Protein AF-A0A920MBM1-F1 (afdb_monomer)

Sequence (87 aa):
MDNDEKLIRKAKARIGFRIHSVIYFIVCLALTLFDIFIDSTGANWWYFVVGGWGIGLLSHFVGITSNSLFSVEKEVERLKNDSKDRY

Solvent-accessible surface area (backbone atoms only — not comparable to full-atom values): 5011 Å² total; per-residue (Å²): 122,72,66,64,55,54,50,51,53,54,48,51,53,55,50,53,48,52,52,49,53,51,50,50,51,53,51,45,52,52,44,44,50,40,49,72,75,68,48,82,82,82,67,78,59,49,58,57,55,46,52,58,53,45,52,56,54,51,52,54,51,45,54,66,59,37,56,76,75,69,31,64,66,60,54,52,50,51,55,53,51,59,61,58,78,72,113

Structure (mmCIF, N/CA/C/O backbone):
data_AF-A0A920MBM1-F1
#
_entry.id   AF-A0A920MBM1-F1
#
loop_
_atom_site.group_PDB
_atom_site.id
_atom_site.type_symbol
_atom_site.label_atom_id
_atom_site.label_alt_id
_atom_site.label_comp_id
_atom_site.label_asym_id
_atom_site.label_entity_id
_atom_site.label_seq_id
_atom_site.pdbx_PDB_ins_code
_atom_site.Cartn_x
_atom_site.Cartn_y
_atom_site.Cartn_z
_atom_site.occupancy
_atom_site.B_iso_or_equiv
_atom_site.auth_seq_id
_atom_site.auth_comp_id
_atom_site.auth_asym_id
_atom_site.auth_atom_id
_atom_site.pdbx_PDB_model_num
ATOM 1 N N . MET A 1 1 ? -13.708 8.753 30.313 1.00 52.06 1 MET A N 1
ATOM 2 C CA . MET A 1 1 ? -12.329 8.406 29.903 1.00 52.06 1 MET A CA 1
ATOM 3 C C . MET A 1 1 ? -12.285 7.373 28.772 1.00 52.06 1 MET A C 1
ATOM 5 O O . MET A 1 1 ? -11.431 7.510 27.915 1.00 52.06 1 MET A O 1
ATOM 9 N N . ASP A 1 2 ? -13.215 6.412 28.692 1.00 62.97 2 ASP A N 1
ATOM 10 C CA . ASP A 1 2 ? -13.181 5.304 27.708 1.00 62.97 2 ASP A CA 1
ATOM 11 C C . ASP A 1 2 ? -13.416 5.697 26.223 1.00 62.97 2 ASP A C 1
ATOM 13 O O . ASP A 1 2 ? -12.851 5.097 25.306 1.00 62.97 2 ASP A O 1
ATOM 17 N N . ASN A 1 3 ? -14.224 6.730 25.953 1.00 72.62 3 ASN A N 1
ATOM 18 C CA . ASN A 1 3 ? -14.607 7.087 24.580 1.00 72.62 3 ASN A CA 1
ATOM 19 C C . ASN A 1 3 ? -13.472 7.759 23.785 1.00 72.62 3 ASN A C 1
ATOM 21 O O . ASN A 1 3 ? -13.258 7.442 22.613 1.00 72.62 3 ASN A O 1
ATOM 25 N N . ASP A 1 4 ? -12.712 8.649 24.423 1.00 80.69 4 ASP A N 1
ATOM 26 C CA . ASP A 1 4 ? -11.644 9.405 23.757 1.00 80.69 4 ASP A CA 1
ATOM 27 C C . ASP A 1 4 ? -10.479 8.489 23.366 1.00 80.69 4 ASP A C 1
ATOM 29 O O . ASP A 1 4 ? -9.918 8.604 22.277 1.00 80.69 4 ASP A O 1
ATOM 33 N N . GLU A 1 5 ? -10.176 7.494 24.198 1.00 82.69 5 GLU A N 1
ATOM 34 C CA . GLU A 1 5 ? -9.130 6.508 23.936 1.00 82.69 5 GLU A CA 1
ATOM 35 C C . GLU A 1 5 ? -9.490 5.593 22.749 1.00 82.69 5 GLU A C 1
ATOM 37 O O . GLU A 1 5 ? -8.663 5.337 21.864 1.00 82.69 5 GLU A O 1
ATOM 42 N N . LYS A 1 6 ? -10.764 5.184 22.647 1.00 79.81 6 LYS A N 1
ATOM 43 C CA . LYS A 1 6 ? -11.299 4.450 21.486 1.00 79.81 6 LYS A CA 1
ATOM 44 C C . LYS A 1 6 ? -11.238 5.282 20.201 1.00 79.81 6 LYS A C 1
ATOM 46 O O . LYS A 1 6 ? -10.897 4.742 19.141 1.00 79.81 6 LYS A O 1
ATOM 51 N N . LEU A 1 7 ? -11.538 6.581 20.274 1.00 83.38 7 LEU A N 1
ATOM 52 C CA . LEU A 1 7 ? -11.437 7.498 19.134 1.00 83.38 7 LEU A CA 1
ATOM 53 C C . LEU A 1 7 ? -9.982 7.685 18.684 1.00 83.38 7 LEU A C 1
ATOM 55 O O . LEU A 1 7 ? -9.697 7.567 17.489 1.00 83.38 7 LEU A O 1
ATOM 59 N N . ILE A 1 8 ? -9.052 7.873 19.623 1.00 85.69 8 ILE A N 1
ATOM 60 C CA . ILE A 1 8 ? -7.614 8.001 19.341 1.00 85.69 8 ILE A CA 1
ATOM 61 C C . ILE A 1 8 ? -7.065 6.718 18.706 1.00 85.69 8 ILE A C 1
ATOM 63 O O . ILE A 1 8 ? -6.324 6.786 17.722 1.00 85.69 8 ILE A O 1
ATOM 67 N N . ARG A 1 9 ? -7.462 5.538 19.201 1.00 82.81 9 ARG A N 1
ATOM 68 C CA . ARG A 1 9 ? -7.055 4.246 18.626 1.00 82.81 9 ARG A CA 1
ATOM 69 C C . ARG A 1 9 ? -7.519 4.094 17.176 1.00 82.81 9 ARG A C 1
ATOM 71 O O . ARG A 1 9 ? -6.725 3.719 16.312 1.00 82.81 9 ARG A O 1
ATOM 78 N N . LYS A 1 10 ? -8.778 4.443 16.884 1.00 81.12 10 LYS A N 1
ATOM 79 C CA . LYS A 1 10 ? -9.321 4.437 15.512 1.00 81.12 10 LYS A CA 1
ATOM 80 C C . LYS A 1 10 ? -8.603 5.443 14.608 1.00 81.12 10 LYS A C 1
ATOM 82 O O . LYS A 1 10 ? -8.309 5.121 13.457 1.00 81.12 10 LYS A O 1
ATOM 87 N N . ALA A 1 11 ? -8.301 6.637 15.117 1.00 84.31 11 ALA A N 1
ATOM 88 C CA . ALA A 1 11 ? -7.576 7.660 14.370 1.00 84.31 11 ALA A CA 1
ATOM 89 C C . ALA A 1 11 ? -6.153 7.200 14.013 1.00 84.31 11 ALA A C 1
ATOM 91 O O . ALA A 1 11 ? -5.777 7.256 12.842 1.00 84.31 11 ALA A O 1
ATOM 92 N N . LYS A 1 12 ? -5.400 6.655 14.980 1.00 84.50 12 LYS A N 1
ATOM 93 C CA . LYS A 1 12 ? -4.057 6.097 14.744 1.00 84.50 12 LYS A CA 1
ATOM 94 C C . LYS A 1 12 ? -4.072 4.983 13.700 1.00 84.50 12 LYS A C 1
ATOM 96 O O . LYS A 1 12 ? -3.249 5.009 12.791 1.00 84.50 12 LYS A O 1
ATOM 101 N N . ALA A 1 13 ? -5.029 4.056 13.776 1.00 83.81 13 ALA A N 1
ATOM 102 C CA . ALA A 1 13 ? -5.152 2.974 12.799 1.00 83.81 13 ALA A CA 1
ATOM 103 C C . ALA A 1 13 ? -5.399 3.500 11.372 1.00 83.81 13 ALA A C 1
ATOM 105 O O . ALA A 1 13 ? -4.733 3.078 10.428 1.00 83.81 13 ALA A O 1
ATOM 106 N N . ARG A 1 14 ? -6.305 4.477 11.208 1.00 83.00 14 ARG A N 1
ATOM 107 C CA . ARG A 1 14 ? -6.575 5.102 9.900 1.00 83.00 14 ARG A CA 1
ATOM 108 C C . ARG A 1 14 ? -5.371 5.866 9.351 1.00 83.00 14 ARG A C 1
ATOM 110 O O . ARG A 1 14 ? -5.117 5.806 8.151 1.00 83.00 14 ARG A O 1
ATOM 117 N N . ILE A 1 15 ? -4.648 6.591 10.205 1.00 86.25 15 ILE A N 1
ATOM 118 C CA . ILE A 1 15 ? -3.445 7.334 9.805 1.00 86.25 15 ILE A CA 1
ATOM 119 C C . ILE A 1 15 ? -2.337 6.362 9.393 1.00 86.25 15 ILE A C 1
ATOM 121 O O . ILE A 1 15 ? -1.757 6.536 8.324 1.00 86.25 15 ILE A O 1
ATOM 125 N N . GLY A 1 16 ? -2.095 5.312 10.184 1.00 84.88 16 GLY A N 1
ATOM 126 C CA . GLY A 1 16 ? -1.111 4.277 9.862 1.00 84.88 16 GLY A CA 1
ATOM 127 C C . GLY A 1 16 ? -1.393 3.616 8.513 1.00 84.88 16 GLY A C 1
ATOM 128 O O . GLY A 1 16 ? -0.490 3.493 7.691 1.00 84.88 16 GLY A O 1
ATOM 129 N N . PHE A 1 17 ? -2.659 3.299 8.233 1.00 84.69 17 PHE A N 1
ATOM 130 C CA . PHE A 1 17 ? -3.058 2.779 6.927 1.00 84.69 17 PHE A CA 1
ATOM 131 C C . PHE A 1 17 ? -2.818 3.766 5.790 1.00 84.69 17 PHE A C 1
ATOM 133 O O . PHE A 1 17 ? -2.250 3.380 4.779 1.00 84.69 17 PHE A O 1
ATOM 140 N N . ARG A 1 18 ? -3.184 5.045 5.949 1.00 84.25 18 ARG A N 1
ATOM 141 C CA . ARG A 1 18 ? -2.923 6.065 4.920 1.00 84.25 18 ARG A CA 1
ATOM 142 C C . ARG A 1 18 ? -1.439 6.172 4.583 1.00 84.25 18 ARG A C 1
ATOM 144 O O . ARG A 1 18 ? -1.098 6.203 3.407 1.00 84.25 18 ARG A O 1
ATOM 151 N N . ILE A 1 19 ? -0.574 6.201 5.597 1.00 87.81 19 ILE A N 1
ATOM 152 C CA . ILE A 1 19 ? 0.880 6.234 5.399 1.00 87.81 19 ILE A CA 1
ATOM 153 C C . ILE A 1 19 ? 1.334 4.980 4.649 1.00 87.81 19 ILE A C 1
ATOM 155 O O . ILE A 1 19 ? 2.055 5.090 3.661 1.00 87.81 19 ILE A O 1
ATOM 159 N N . HIS A 1 20 ? 0.874 3.801 5.071 1.00 86.38 20 HIS A N 1
ATOM 160 C CA . HIS A 1 20 ? 1.239 2.542 4.429 1.00 86.38 20 HIS A CA 1
ATOM 161 C C . HIS A 1 20 ? 0.779 2.481 2.962 1.00 86.38 20 HIS A C 1
ATOM 163 O O . HIS A 1 20 ? 1.564 2.104 2.098 1.00 86.38 20 HIS A O 1
ATOM 169 N N . SER A 1 21 ? -0.438 2.944 2.655 1.00 87.25 21 SER A N 1
ATOM 170 C CA . SER A 1 21 ? -0.947 3.053 1.281 1.00 87.25 21 SER A CA 1
ATOM 171 C C . SER A 1 21 ? -0.115 4.005 0.424 1.00 87.25 21 SER A C 1
ATOM 173 O O . SER A 1 21 ? 0.166 3.698 -0.730 1.00 87.25 21 SER A O 1
ATOM 175 N N . VAL A 1 22 ? 0.294 5.153 0.974 1.00 88.75 22 VAL A N 1
ATOM 176 C CA . VAL A 1 22 ? 1.137 6.122 0.256 1.00 88.75 22 VAL A CA 1
ATOM 177 C C . VAL A 1 22 ? 2.510 5.522 -0.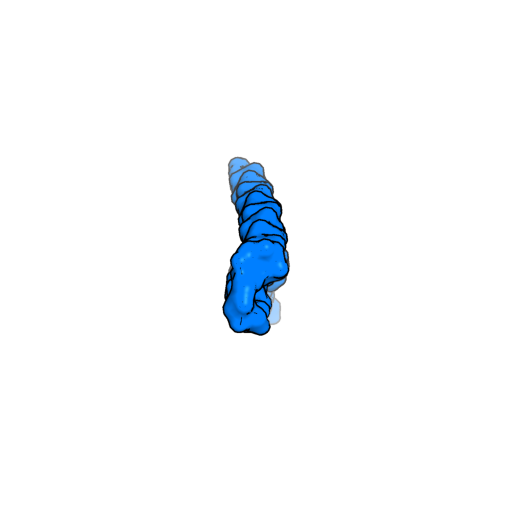046 1.00 88.75 22 VAL A C 1
ATOM 179 O O . VAL A 1 22 ? 2.960 5.589 -1.187 1.00 88.75 22 VAL A O 1
ATOM 182 N N . ILE A 1 23 ? 3.150 4.887 0.940 1.00 89.62 23 ILE A N 1
ATOM 183 C CA . ILE A 1 23 ? 4.444 4.217 0.750 1.00 89.62 23 ILE A CA 1
ATOM 184 C C . ILE A 1 23 ? 4.318 3.103 -0.292 1.00 89.62 23 ILE A C 1
ATOM 186 O O . ILE A 1 23 ? 5.150 3.025 -1.191 1.00 89.62 23 ILE A O 1
ATOM 190 N N . TYR A 1 24 ? 3.265 2.286 -0.215 1.00 89.75 24 TYR A N 1
ATOM 191 C CA . TYR A 1 24 ? 2.992 1.240 -1.197 1.00 89.75 24 TYR A CA 1
ATOM 192 C C . TYR A 1 24 ? 2.913 1.810 -2.618 1.00 89.75 24 TYR A C 1
ATOM 194 O O . TYR A 1 24 ? 3.596 1.308 -3.507 1.00 89.75 24 TYR A O 1
ATOM 202 N N . PHE A 1 25 ? 2.157 2.893 -2.828 1.00 89.88 25 PHE A N 1
ATOM 203 C CA . PHE A 1 25 ? 2.062 3.543 -4.137 1.00 89.88 25 PHE A CA 1
ATOM 204 C C . PHE A 1 25 ? 3.410 4.070 -4.635 1.00 89.88 25 PHE A C 1
ATOM 206 O O . PHE A 1 25 ? 3.758 3.838 -5.789 1.00 89.88 25 PHE A O 1
ATOM 213 N N . ILE A 1 26 ? 4.175 4.749 -3.775 1.00 92.88 26 ILE A N 1
ATOM 214 C CA . ILE A 1 26 ? 5.483 5.310 -4.141 1.00 92.88 26 ILE A CA 1
ATOM 215 C C . ILE A 1 26 ? 6.456 4.194 -4.533 1.00 92.88 26 ILE A C 1
ATOM 217 O O . ILE A 1 26 ? 7.101 4.285 -5.575 1.00 92.88 26 ILE A O 1
ATOM 221 N N . VAL A 1 27 ? 6.543 3.132 -3.729 1.00 90.19 27 VAL A N 1
ATOM 222 C CA . VAL A 1 27 ? 7.447 2.003 -3.984 1.00 90.19 27 VAL A CA 1
ATOM 223 C C . VAL A 1 27 ? 7.034 1.252 -5.246 1.00 90.19 27 VAL A C 1
ATOM 225 O O . VAL A 1 27 ? 7.877 0.998 -6.099 1.00 90.19 27 VAL A O 1
ATOM 228 N N . CYS A 1 28 ? 5.746 0.942 -5.415 1.00 89.44 28 CYS A N 1
ATOM 229 C CA . CYS A 1 28 ? 5.254 0.247 -6.606 1.00 89.44 28 CYS A CA 1
ATOM 230 C C . CYS A 1 28 ? 5.490 1.063 -7.878 1.00 89.44 28 CYS A C 1
ATOM 232 O O . CYS A 1 28 ? 5.923 0.509 -8.886 1.00 89.44 28 CYS A O 1
ATOM 234 N N . LEU A 1 29 ? 5.257 2.378 -7.830 1.00 89.94 29 LEU A N 1
ATOM 235 C CA . LEU A 1 29 ? 5.537 3.268 -8.952 1.00 89.94 29 LEU A CA 1
ATOM 236 C C . LEU A 1 29 ? 7.035 3.291 -9.273 1.00 89.94 29 LEU A C 1
ATOM 238 O O . LEU A 1 29 ? 7.405 3.133 -10.431 1.00 89.94 29 LEU A O 1
ATOM 242 N N . ALA A 1 30 ? 7.896 3.425 -8.262 1.00 88.75 30 ALA A N 1
ATOM 243 C CA . ALA A 1 30 ? 9.344 3.415 -8.452 1.00 88.75 30 ALA A CA 1
ATOM 244 C C . ALA A 1 30 ? 9.841 2.094 -9.061 1.00 88.75 30 ALA A C 1
ATOM 246 O O . ALA A 1 30 ? 10.640 2.121 -9.990 1.00 88.75 30 ALA A O 1
ATOM 247 N N . LEU A 1 31 ? 9.337 0.950 -8.586 1.00 88.44 31 LEU A N 1
ATOM 248 C CA . LEU A 1 31 ? 9.682 -0.371 -9.119 1.00 88.44 31 LEU A CA 1
ATOM 249 C C . LEU A 1 31 ? 9.178 -0.572 -10.549 1.00 88.44 31 LEU A C 1
ATOM 251 O O . LEU A 1 31 ? 9.904 -1.106 -11.374 1.00 88.44 31 LEU A O 1
ATOM 255 N N . THR A 1 32 ? 7.971 -0.096 -10.857 1.00 86.88 32 THR A N 1
ATOM 256 C CA . THR A 1 32 ? 7.420 -0.147 -12.221 1.00 86.88 32 THR A CA 1
ATOM 257 C C . THR A 1 32 ? 8.266 0.691 -13.178 1.00 86.88 32 THR A C 1
ATOM 259 O O . THR A 1 32 ? 8.592 0.251 -14.274 1.00 86.88 32 THR A O 1
ATOM 262 N N . LEU A 1 33 ? 8.668 1.897 -12.762 1.00 88.31 33 LEU A N 1
ATOM 263 C CA . LEU A 1 33 ? 9.557 2.745 -13.558 1.00 88.31 33 LEU A CA 1
ATOM 264 C C . LEU A 1 33 ? 10.950 2.118 -13.7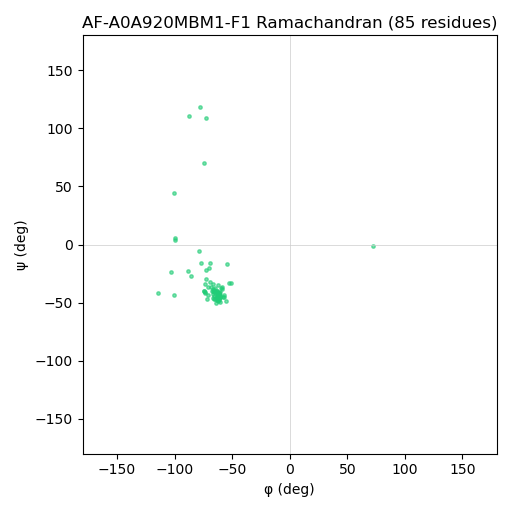05 1.00 88.31 33 LEU A C 1
ATOM 266 O O . LEU A 1 33 ? 11.534 2.189 -14.779 1.00 88.31 33 LEU A O 1
ATOM 270 N N . PHE A 1 34 ? 11.477 1.490 -12.655 1.00 87.44 34 PHE A N 1
ATOM 271 C CA . PHE A 1 34 ? 12.755 0.784 -12.717 1.00 87.44 34 PHE A CA 1
ATOM 272 C C . PHE A 1 34 ? 12.707 -0.373 -13.724 1.00 87.44 34 PHE A C 1
ATOM 274 O O . PHE A 1 34 ? 13.582 -0.472 -14.577 1.00 87.44 34 PHE A O 1
ATOM 281 N N . ASP A 1 35 ? 11.664 -1.199 -13.670 1.00 86.62 35 ASP A N 1
ATOM 282 C CA . ASP A 1 35 ? 11.465 -2.327 -14.584 1.00 86.62 35 ASP A CA 1
ATOM 283 C C . ASP A 1 35 ? 11.331 -1.864 -16.048 1.00 86.62 35 ASP A C 1
ATOM 285 O O . ASP A 1 35 ? 11.978 -2.413 -16.929 1.00 86.62 35 ASP A O 1
ATOM 289 N N . ILE A 1 36 ? 10.583 -0.784 -16.309 1.00 84.56 36 ILE A N 1
ATOM 290 C CA . ILE A 1 36 ? 10.368 -0.273 -17.675 1.00 84.56 36 ILE A C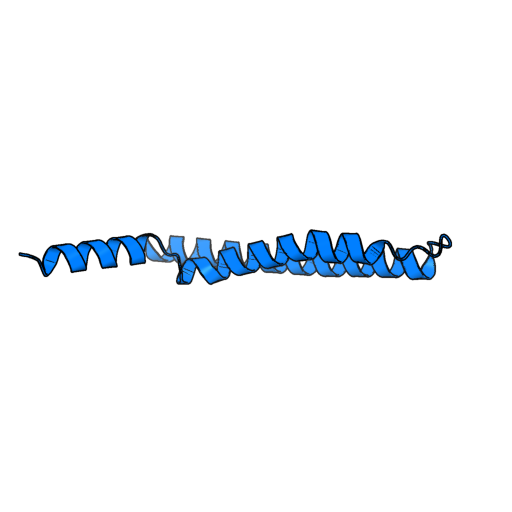A 1
ATOM 291 C C . ILE A 1 36 ? 11.604 0.438 -18.248 1.00 84.56 36 ILE A C 1
ATOM 293 O O . ILE A 1 36 ? 11.885 0.314 -19.440 1.00 84.56 36 ILE A O 1
ATOM 297 N N . PHE A 1 37 ? 12.295 1.253 -17.444 1.00 86.38 37 PHE A N 1
ATOM 298 C CA . PHE A 1 37 ? 13.324 2.172 -17.950 1.00 86.38 37 PHE A CA 1
ATOM 299 C C . PHE A 1 37 ? 14.761 1.711 -17.703 1.00 86.38 37 PHE A C 1
ATOM 301 O O . PHE A 1 37 ? 15.664 2.179 -18.395 1.00 86.38 37 PHE A O 1
ATOM 308 N N . ILE A 1 38 ? 14.995 0.857 -16.705 1.00 84.06 38 ILE A N 1
ATOM 309 C CA . ILE A 1 38 ? 16.343 0.451 -16.281 1.00 84.06 38 ILE A CA 1
ATOM 310 C C . ILE A 1 38 ? 16.563 -1.037 -16.543 1.00 84.06 38 ILE A C 1
ATOM 312 O O . ILE A 1 38 ? 17.636 -1.424 -17.009 1.00 84.06 38 ILE A O 1
ATOM 316 N N . ASP A 1 39 ? 15.566 -1.876 -16.273 1.00 79.75 39 ASP A N 1
ATOM 317 C CA . ASP A 1 39 ? 15.685 -3.312 -16.483 1.00 79.75 39 ASP A CA 1
ATOM 318 C C . ASP A 1 39 ? 15.525 -3.675 -17.970 1.00 79.75 39 ASP A C 1
ATOM 320 O O . ASP A 1 39 ? 14.500 -3.441 -18.601 1.00 79.75 39 ASP A O 1
ATOM 324 N N . SER A 1 40 ? 16.574 -4.252 -18.560 1.00 71.00 40 SER A N 1
ATOM 325 C CA . SER A 1 40 ? 16.577 -4.710 -19.960 1.00 71.00 40 SER A CA 1
ATOM 326 C C . SER A 1 40 ? 16.355 -6.219 -20.088 1.00 71.00 40 SER A C 1
ATOM 328 O O . SER A 1 40 ? 16.453 -6.764 -21.187 1.00 71.00 40 SER A O 1
ATOM 330 N N . THR A 1 41 ? 16.075 -6.921 -18.983 1.00 76.25 41 THR A N 1
ATOM 331 C CA . THR A 1 41 ? 15.846 -8.375 -18.995 1.00 76.25 41 THR A CA 1
ATOM 332 C C . THR A 1 41 ? 14.542 -8.775 -19.695 1.00 76.25 41 THR A C 1
ATOM 334 O O . THR A 1 41 ? 14.380 -9.942 -20.051 1.00 76.25 41 THR A O 1
ATOM 337 N N . GLY A 1 42 ? 13.615 -7.832 -19.918 1.00 70.81 42 GLY A N 1
ATOM 338 C CA . GLY A 1 42 ? 12.321 -8.059 -20.579 1.00 70.81 42 GLY A CA 1
ATOM 339 C C . GLY A 1 42 ? 11.307 -8.838 -19.731 1.00 70.81 42 GLY A C 1
ATOM 340 O O . GLY A 1 42 ? 10.175 -9.071 -20.163 1.00 70.81 42 GLY A O 1
ATOM 341 N N . ALA A 1 43 ? 11.693 -9.239 -18.520 1.00 71.19 43 ALA A N 1
ATOM 342 C CA . ALA A 1 43 ? 10.823 -9.893 -17.564 1.00 71.19 43 ALA A CA 1
ATOM 343 C C . ALA A 1 43 ? 10.110 -8.821 -16.736 1.00 71.19 43 ALA A C 1
ATOM 345 O O . ALA A 1 43 ? 10.738 -8.168 -15.920 1.00 71.19 43 ALA A O 1
ATOM 346 N N . ASN A 1 44 ? 8.798 -8.667 -16.921 1.00 80.50 44 ASN A N 1
ATOM 347 C CA . ASN A 1 44 ? 7.992 -7.715 -16.152 1.00 80.50 44 ASN A CA 1
ATOM 348 C C . ASN A 1 44 ? 7.751 -8.233 -14.719 1.00 80.50 44 ASN A C 1
ATOM 350 O O . ASN A 1 44 ? 6.650 -8.671 -14.375 1.00 80.50 44 ASN A O 1
ATOM 354 N N . TRP A 1 45 ? 8.775 -8.275 -13.874 1.00 82.50 45 TRP A N 1
ATOM 355 C CA . TRP A 1 45 ? 8.664 -8.888 -12.545 1.00 82.50 45 TRP A CA 1
ATOM 356 C C . TRP A 1 45 ? 7.939 -7.987 -11.539 1.00 82.50 45 TRP A C 1
ATOM 358 O O . TRP A 1 45 ? 7.445 -8.473 -10.515 1.00 82.50 45 TRP A 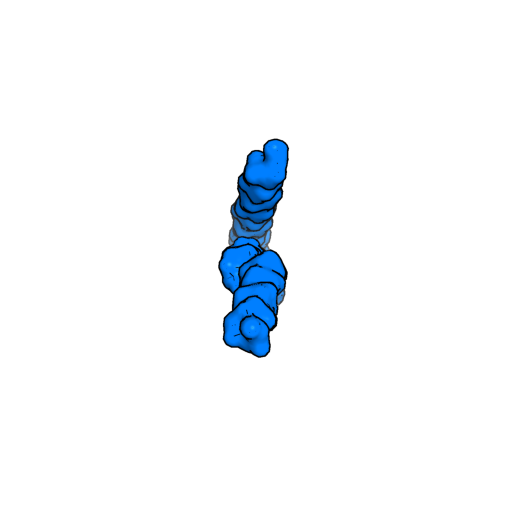O 1
ATOM 368 N N . TRP A 1 46 ? 7.804 -6.694 -11.847 1.00 82.31 46 TRP A N 1
ATOM 369 C CA . TRP A 1 46 ? 7.107 -5.718 -11.009 1.00 82.31 46 TRP A CA 1
ATOM 370 C C . TRP A 1 46 ? 5.679 -6.150 -10.632 1.00 82.31 46 TRP A C 1
ATOM 372 O O . TRP A 1 46 ? 5.244 -5.893 -9.507 1.00 82.31 46 TRP A O 1
ATOM 382 N N . TYR A 1 47 ? 4.970 -6.882 -11.506 1.00 82.75 47 TYR A N 1
ATOM 383 C CA . TYR A 1 47 ? 3.617 -7.387 -11.235 1.00 82.75 47 TYR A CA 1
ATOM 384 C C . TYR A 1 47 ? 3.551 -8.293 -9.999 1.00 82.75 47 TYR A C 1
ATOM 386 O O . TYR A 1 47 ? 2.576 -8.235 -9.249 1.00 82.75 47 TYR A O 1
ATOM 394 N N . PHE A 1 48 ? 4.578 -9.114 -9.755 1.00 83.88 48 PHE A N 1
ATOM 395 C CA . PHE A 1 48 ? 4.608 -10.010 -8.597 1.00 83.88 48 PHE A CA 1
ATOM 396 C C . PHE A 1 48 ? 4.791 -9.240 -7.295 1.00 83.88 48 PHE A C 1
ATOM 398 O O . PHE A 1 48 ? 4.176 -9.581 -6.284 1.00 83.88 48 PHE A O 1
ATOM 405 N N . VAL A 1 49 ? 5.594 -8.176 -7.321 1.00 83.06 49 VAL A N 1
ATOM 406 C CA . VAL A 1 49 ? 5.801 -7.327 -6.147 1.00 83.06 49 VAL A CA 1
ATOM 407 C C . VAL A 1 49 ? 4.555 -6.502 -5.864 1.00 83.06 49 VAL A C 1
ATOM 409 O O . VAL A 1 49 ? 4.070 -6.513 -4.734 1.00 83.06 49 VAL A O 1
ATOM 412 N N . VAL A 1 50 ? 3.974 -5.872 -6.889 1.00 85.75 50 VAL A N 1
ATOM 413 C CA . VAL A 1 50 ? 2.723 -5.115 -6.754 1.00 85.75 50 VAL A CA 1
ATOM 414 C C . VAL A 1 50 ? 1.593 -6.022 -6.276 1.00 85.75 50 VAL A C 1
ATOM 416 O O . VAL A 1 50 ? 0.932 -5.697 -5.291 1.00 85.75 50 VAL A O 1
ATOM 419 N N . GLY A 1 51 ? 1.399 -7.182 -6.906 1.00 85.06 51 GLY A N 1
ATOM 420 C CA . GLY A 1 51 ? 0.351 -8.133 -6.538 1.00 85.06 51 GLY A CA 1
ATOM 421 C C . GLY A 1 51 ? 0.544 -8.712 -5.136 1.00 85.06 51 GLY A C 1
ATOM 422 O O . GLY A 1 51 ? -0.368 -8.649 -4.312 1.00 85.06 51 GLY A O 1
ATOM 423 N N . GLY A 1 52 ? 1.742 -9.218 -4.831 1.00 85.12 52 GLY A N 1
ATOM 424 C CA . GLY A 1 52 ? 2.051 -9.834 -3.541 1.00 85.12 52 GLY A CA 1
ATOM 425 C C . GLY A 1 52 ? 1.924 -8.857 -2.373 1.00 85.12 52 GLY A C 1
ATOM 426 O O . GLY A 1 52 ? 1.242 -9.147 -1.389 1.00 85.12 52 GLY A O 1
ATOM 427 N N . TRP A 1 53 ? 2.514 -7.664 -2.488 1.00 84.19 53 TRP A N 1
ATOM 428 C CA . TRP A 1 53 ? 2.394 -6.642 -1.444 1.00 84.19 53 TRP A CA 1
ATOM 429 C C . TRP A 1 53 ? 1.001 -6.001 -1.401 1.00 84.19 53 TRP A C 1
ATOM 431 O O . TRP A 1 53 ? 0.528 -5.627 -0.326 1.00 84.19 53 TRP A O 1
ATOM 441 N N . GLY A 1 54 ? 0.306 -5.918 -2.539 1.00 85.38 54 GLY A N 1
ATOM 442 C CA . GLY A 1 54 ? -1.045 -5.359 -2.628 1.00 85.38 54 GLY A CA 1
ATOM 443 C C . GLY A 1 54 ? -2.069 -6.147 -1.813 1.00 85.38 54 GLY A C 1
ATOM 444 O O . GLY A 1 54 ? -2.949 -5.558 -1.184 1.00 85.38 54 GLY A O 1
ATOM 445 N N . ILE A 1 55 ? -1.910 -7.471 -1.732 1.00 86.00 55 ILE A N 1
ATOM 446 C CA . ILE A 1 55 ? -2.746 -8.335 -0.882 1.00 86.00 55 ILE A CA 1
ATOM 447 C C . ILE A 1 55 ? -2.569 -7.983 0.604 1.00 86.00 55 ILE A C 1
ATOM 449 O O . ILE A 1 55 ? -3.550 -7.932 1.353 1.00 86.00 55 ILE A O 1
ATOM 453 N N . GLY A 1 56 ? -1.341 -7.688 1.039 1.00 83.12 56 GLY A N 1
ATOM 454 C CA . GLY A 1 56 ? -1.060 -7.241 2.407 1.00 83.12 56 GLY A CA 1
ATOM 455 C C . GLY A 1 56 ? -1.753 -5.915 2.738 1.00 83.12 56 GLY A C 1
ATOM 456 O O . GLY A 1 56 ? -2.389 -5.790 3.788 1.00 83.12 56 GLY A O 1
ATOM 457 N N . LEU A 1 57 ? -1.722 -4.957 1.805 1.00 84.38 57 LEU A N 1
ATOM 458 C CA . LEU A 1 57 ? -2.411 -3.673 1.947 1.00 84.38 57 LEU A CA 1
ATOM 459 C C . LEU A 1 57 ? -3.933 -3.850 2.053 1.00 84.38 57 LEU A C 1
ATOM 461 O O . LEU A 1 57 ? -4.562 -3.286 2.952 1.00 84.38 57 LEU A O 1
ATOM 465 N N . LEU A 1 58 ? -4.526 -4.662 1.171 1.00 83.00 58 LEU A N 1
ATOM 466 C CA . LEU A 1 58 ? -5.958 -4.975 1.203 1.00 83.00 58 LEU A CA 1
ATOM 467 C C . LEU A 1 58 ? -6.357 -5.659 2.513 1.00 83.00 58 LEU A C 1
ATOM 469 O O . LEU A 1 58 ? -7.372 -5.297 3.105 1.00 83.00 58 LEU A O 1
ATOM 473 N N . SER A 1 59 ? -5.537 -6.580 3.017 1.00 80.75 59 SER A N 1
ATOM 474 C CA . SER A 1 59 ? -5.774 -7.245 4.305 1.00 80.75 59 SER A CA 1
ATOM 475 C C . SER A 1 59 ? -5.790 -6.240 5.463 1.00 80.75 59 SER A C 1
ATOM 477 O O . SER A 1 59 ? -6.670 -6.286 6.324 1.00 80.75 59 SER A O 1
ATOM 479 N N . HIS A 1 60 ? -4.875 -5.267 5.449 1.00 78.38 60 HIS A N 1
ATOM 480 C CA . HIS A 1 60 ? -4.839 -4.187 6.436 1.00 78.38 60 HIS A CA 1
ATOM 481 C C . HIS A 1 60 ? -6.064 -3.264 6.347 1.00 78.38 60 HIS A C 1
ATOM 483 O O . HIS A 1 60 ? -6.629 -2.874 7.374 1.00 78.38 60 HIS A O 1
ATOM 489 N N . PHE A 1 61 ? -6.500 -2.938 5.127 1.00 79.19 61 PHE A N 1
ATOM 490 C CA . PHE A 1 61 ? -7.702 -2.140 4.883 1.00 79.19 61 PHE A CA 1
ATOM 491 C C . PHE A 1 61 ? -8.963 -2.833 5.403 1.00 79.19 61 PHE A C 1
ATOM 493 O O . PHE A 1 61 ? -9.779 -2.221 6.105 1.00 79.19 61 PHE A O 1
ATOM 500 N N . VAL A 1 62 ? -9.098 -4.126 5.091 1.00 77.75 62 VAL A N 1
ATOM 501 C CA . VAL A 1 62 ? -10.193 -4.964 5.574 1.00 77.75 62 VAL A CA 1
ATOM 502 C C . VAL A 1 62 ? -10.140 -5.044 7.092 1.00 77.75 62 VAL A C 1
ATOM 504 O O . VAL A 1 62 ? -11.165 -4.808 7.707 1.00 77.75 62 VAL A O 1
ATOM 507 N N . GLY A 1 63 ? -8.986 -5.247 7.732 1.00 73.50 63 GLY A N 1
ATOM 508 C CA . GLY A 1 63 ? -8.885 -5.266 9.199 1.00 73.50 63 GLY A CA 1
ATOM 509 C C . GLY A 1 63 ? -9.352 -3.968 9.878 1.00 73.50 63 GLY A C 1
ATOM 510 O O . GLY A 1 63 ? -10.019 -3.997 10.915 1.00 73.50 63 GLY A O 1
ATOM 511 N N . ILE A 1 64 ? -9.071 -2.806 9.286 1.00 73.56 64 ILE A N 1
ATOM 512 C CA . ILE A 1 64 ? -9.496 -1.508 9.841 1.00 73.56 64 ILE A CA 1
ATOM 513 C C . ILE A 1 64 ? -10.993 -1.264 9.634 1.00 73.56 64 ILE A C 1
ATOM 515 O O . ILE A 1 64 ? -11.659 -0.755 10.536 1.00 73.56 64 ILE A O 1
ATOM 519 N N . THR A 1 65 ? -11.534 -1.637 8.474 1.00 68.06 65 THR A N 1
ATOM 520 C CA . THR A 1 65 ? -12.968 -1.492 8.165 1.00 68.06 65 THR A CA 1
ATOM 521 C C . THR A 1 65 ? -13.810 -2.536 8.908 1.00 68.06 65 THR A C 1
ATOM 523 O O . THR A 1 65 ? -14.860 -2.231 9.473 1.00 68.06 65 THR A O 1
ATOM 526 N N . SER A 1 66 ? -13.302 -3.763 8.984 1.00 60.69 66 SER A N 1
ATOM 527 C CA . SER A 1 66 ? -13.916 -4.923 9.628 1.00 60.69 66 SER A CA 1
ATOM 528 C C . SER A 1 66 ? -13.950 -4.815 11.151 1.00 60.69 66 SER A C 1
ATOM 530 O O . SER A 1 66 ? -14.834 -5.392 11.768 1.00 60.69 66 SER A O 1
ATOM 532 N N . ASN A 1 67 ? -13.127 -3.970 11.783 1.00 57.75 67 ASN A N 1
ATOM 533 C CA . ASN A 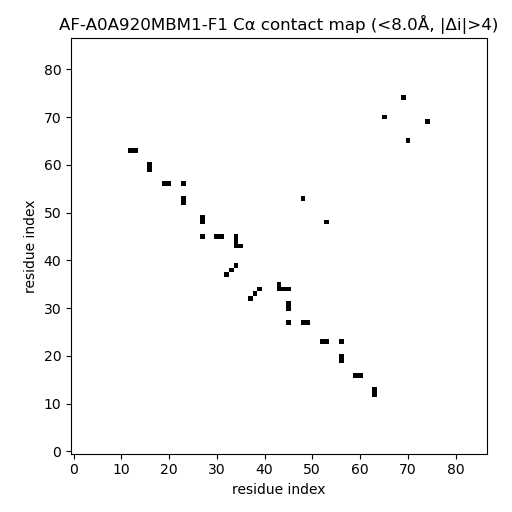1 67 ? -13.306 -3.610 13.200 1.00 57.75 67 ASN A CA 1
ATOM 534 C C . ASN A 1 67 ? -14.724 -3.067 13.526 1.00 57.75 67 ASN A C 1
ATOM 536 O O . ASN A 1 67 ? -15.111 -3.013 14.690 1.00 57.75 67 ASN A O 1
ATOM 540 N N . SER A 1 68 ? -15.513 -2.660 12.521 1.00 52.62 68 SER A N 1
ATOM 541 C CA . SER A 1 68 ? -16.937 -2.309 12.668 1.00 52.62 68 SER A CA 1
ATOM 542 C C . SER A 1 68 ? -17.912 -3.496 12.509 1.00 52.62 68 SER A C 1
ATOM 544 O O . SER A 1 68 ? -19.048 -3.422 12.996 1.00 52.62 68 SER A O 1
ATOM 546 N N . LEU A 1 69 ? -17.494 -4.563 11.818 1.00 50.06 69 LEU A N 1
ATOM 547 C CA . LEU A 1 69 ? -18.293 -5.752 11.485 1.00 50.06 69 LEU A CA 1
ATOM 548 C C . LEU A 1 69 ? -17.993 -6.945 12.409 1.00 50.06 69 LEU A C 1
ATOM 550 O O . LEU A 1 69 ? -18.931 -7.550 12.906 1.00 50.06 69 LEU A O 1
ATOM 554 N N . PHE A 1 70 ? -16.723 -7.213 12.716 1.00 55.69 70 PHE A N 1
ATOM 555 C CA . PHE A 1 70 ? -16.250 -8.226 13.673 1.00 55.69 70 PHE A CA 1
ATOM 556 C C . PHE A 1 70 ? -15.881 -7.589 15.021 1.00 55.69 70 PHE A C 1
ATOM 558 O O . PHE A 1 70 ? -14.826 -7.847 15.602 1.00 55.69 70 PHE A O 1
ATOM 565 N N . SER A 1 71 ? -16.723 -6.680 15.513 1.00 63.66 71 SER A N 1
ATOM 566 C CA . SER A 1 71 ? -16.543 -6.166 16.869 1.00 63.66 71 SER A CA 1
ATOM 567 C C . SER A 1 71 ? -16.953 -7.268 17.839 1.00 63.66 71 SER A C 1
ATOM 569 O O . SER A 1 71 ? -18.136 -7.568 17.968 1.00 63.66 71 SER A O 1
ATOM 571 N N . VAL A 1 72 ? -15.970 -7.857 18.522 1.00 65.69 72 VAL A N 1
ATOM 572 C CA . VAL A 1 72 ? -16.185 -8.867 19.572 1.00 65.69 72 VAL A CA 1
ATOM 573 C C . VAL A 1 72 ? -17.206 -8.376 20.604 1.00 65.69 72 VAL A C 1
ATOM 575 O O . VAL A 1 72 ? -18.016 -9.156 21.081 1.00 65.69 72 VAL A O 1
ATOM 578 N N . GLU A 1 73 ? -17.252 -7.072 20.885 1.00 67.06 73 GLU A N 1
ATOM 579 C CA . GLU A 1 73 ? -18.266 -6.473 21.761 1.00 67.06 73 GLU A CA 1
ATOM 580 C C . GLU A 1 73 ? -19.693 -6.565 21.201 1.00 67.06 73 GLU A C 1
ATOM 582 O O . GLU A 1 73 ? -20.605 -6.863 21.967 1.00 67.06 73 GLU A O 1
ATOM 587 N N . LYS A 1 74 ? -19.897 -6.414 19.882 1.00 69.81 74 LYS A N 1
ATOM 588 C CA . LYS A 1 74 ? -21.204 -6.677 19.251 1.00 69.81 74 LYS A CA 1
ATOM 589 C C . LYS A 1 74 ? -21.581 -8.156 19.306 1.00 69.81 74 LYS A C 1
ATOM 591 O O . LYS A 1 74 ? -22.751 -8.469 19.507 1.00 69.81 74 LYS A O 1
ATOM 596 N N . GLU A 1 75 ? -20.615 -9.055 19.120 1.00 74.44 75 GLU A N 1
ATOM 597 C CA . GLU A 1 75 ? -20.835 -10.506 19.225 1.00 74.44 75 GLU A CA 1
ATOM 598 C C . GLU A 1 75 ? -21.261 -10.883 20.656 1.00 74.44 75 GLU A C 1
ATOM 600 O O . GLU A 1 75 ? -22.249 -11.587 20.864 1.00 74.44 75 GLU A O 1
ATOM 605 N N . VAL A 1 76 ? -20.562 -10.333 21.654 1.00 78.62 76 VAL A N 1
ATOM 606 C CA . VAL A 1 76 ? -20.832 -10.546 23.081 1.00 78.62 76 VAL A CA 1
ATOM 607 C C . VAL A 1 76 ? -22.178 -9.944 23.497 1.00 78.62 76 VAL A C 1
ATOM 609 O O . VAL A 1 76 ? -22.932 -10.602 24.211 1.00 78.62 76 VAL A O 1
ATOM 612 N N . GLU A 1 77 ? -22.530 -8.737 23.039 1.00 80.44 77 GLU A N 1
ATOM 613 C CA . GLU A 1 77 ? -23.861 -8.155 23.285 1.00 80.44 77 GLU A CA 1
ATOM 614 C C . GLU A 1 77 ? -24.981 -9.001 22.678 1.00 80.44 77 GLU A C 1
ATOM 616 O O . GLU A 1 77 ? -26.001 -9.228 23.330 1.00 80.44 77 GLU A O 1
ATOM 621 N N . ARG A 1 78 ? -24.785 -9.518 21.459 1.00 78.31 78 ARG A N 1
ATOM 622 C CA . ARG A 1 78 ? -25.773 -10.366 20.786 1.00 78.31 78 ARG A CA 1
ATOM 623 C C . ARG A 1 78 ? -26.034 -11.657 21.567 1.00 78.31 78 ARG A C 1
ATOM 625 O O . ARG A 1 78 ? -27.191 -12.003 21.780 1.00 78.31 78 ARG A O 1
ATOM 632 N N . LEU A 1 79 ? -24.981 -12.312 22.060 1.00 82.38 79 LEU A N 1
ATOM 633 C CA . LEU A 1 79 ? -25.087 -13.515 22.901 1.00 82.38 79 LEU A CA 1
ATOM 634 C C . LEU A 1 79 ? -25.722 -13.227 24.273 1.00 82.38 79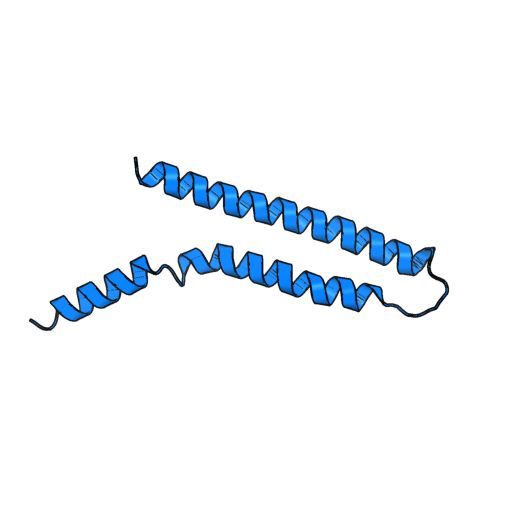 LE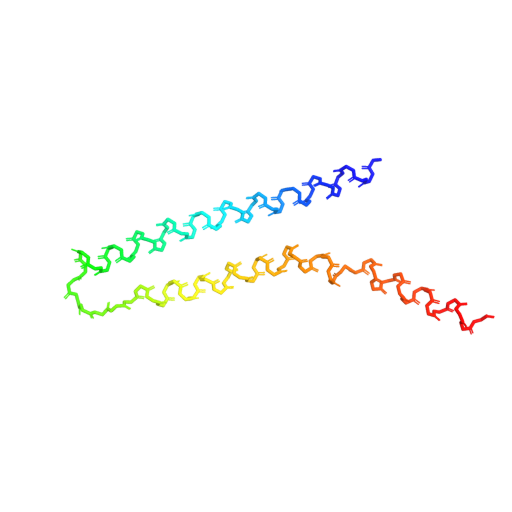U A C 1
ATOM 636 O O . LEU A 1 79 ? -26.446 -14.055 24.831 1.00 82.38 79 LEU A O 1
ATOM 640 N N . LYS A 1 80 ? -25.479 -12.039 24.833 1.00 80.12 80 LYS A N 1
ATOM 641 C CA . LYS A 1 80 ? -26.050 -11.643 26.124 1.00 80.12 80 LYS A CA 1
ATOM 642 C C . LYS A 1 80 ? -27.542 -11.310 26.026 1.00 80.12 80 LYS A C 1
ATOM 644 O O . LYS A 1 80 ? -28.270 -11.608 26.965 1.00 80.12 80 LYS A O 1
ATOM 649 N N . ASN A 1 81 ? -28.001 -10.736 24.912 1.00 80.50 81 ASN A N 1
ATOM 650 C CA . ASN A 1 81 ? -29.433 -10.547 24.658 1.00 80.50 81 ASN A CA 1
ATOM 651 C C . ASN A 1 81 ? -30.140 -11.876 24.362 1.00 80.50 81 ASN A C 1
ATOM 653 O O . ASN A 1 81 ? -31.180 -12.137 24.953 1.00 80.50 81 ASN A O 1
ATOM 657 N N . ASP A 1 82 ? -29.539 -12.749 23.548 1.00 80.00 82 ASP A N 1
ATOM 658 C CA . ASP A 1 82 ? -30.114 -14.066 23.230 1.00 80.00 82 ASP A CA 1
ATOM 659 C C . ASP A 1 82 ? -30.315 -14.939 24.482 1.00 80.00 82 ASP A C 1
ATOM 661 O O . ASP A 1 82 ? -31.333 -15.605 24.630 1.00 80.00 82 ASP A O 1
ATOM 665 N N . SER A 1 83 ? -29.395 -14.880 25.450 1.00 74.12 83 SER A N 1
ATOM 666 C CA . SER A 1 83 ? -29.558 -15.600 26.725 1.00 74.12 83 SER A CA 1
ATOM 667 C C . SER A 1 83 ? -30.606 -14.988 27.664 1.00 74.12 83 SER A C 1
ATOM 669 O O . SER A 1 83 ? -31.123 -15.693 28.529 1.00 74.12 83 SER A O 1
ATOM 671 N N . LYS A 1 84 ? -30.941 -13.702 27.500 1.00 67.75 84 LYS A N 1
ATOM 672 C CA . LYS A 1 84 ? -31.901 -12.977 28.344 1.00 67.75 84 LYS A CA 1
ATOM 673 C C . LYS A 1 84 ? -33.350 -13.155 27.889 1.00 67.75 84 LYS A C 1
ATOM 675 O O . LYS A 1 84 ? -34.232 -13.113 28.729 1.00 67.75 84 LYS A O 1
ATOM 680 N N . ASP A 1 85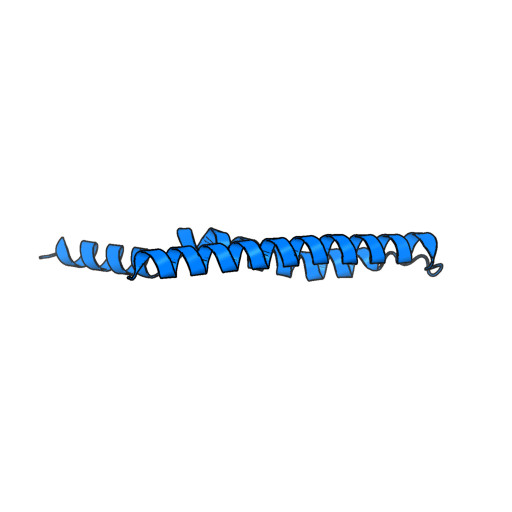 ? -33.574 -13.411 26.601 1.00 65.25 85 ASP A N 1
ATOM 681 C CA . ASP A 1 85 ? -34.896 -13.737 26.038 1.00 65.25 85 ASP A CA 1
ATOM 682 C C . ASP A 1 85 ? -35.309 -15.206 26.284 1.00 65.25 85 ASP A C 1
ATOM 684 O O . ASP A 1 85 ? -36.414 -15.626 25.940 1.00 65.25 85 ASP A O 1
ATOM 688 N N . ARG A 1 86 ? -34.410 -16.016 26.860 1.00 59.53 86 ARG A N 1
ATOM 689 C CA . ARG A 1 86 ? -34.593 -17.459 27.107 1.00 59.53 86 ARG A CA 1
ATOM 690 C C . ARG A 1 86 ? -34.999 -17.789 28.554 1.00 59.53 86 ARG A C 1
ATOM 692 O O . ARG A 1 86 ? -35.127 -18.974 28.865 1.00 59.53 86 ARG A O 1
ATOM 699 N N . TYR A 1 87 ? -35.215 -16.778 29.398 1.00 53.22 87 TYR A N 1
ATOM 700 C CA . TYR A 1 87 ? -35.690 -16.868 30.786 1.00 53.22 87 TYR A CA 1
ATOM 701 C C . TYR A 1 87 ? -36.769 -15.818 31.051 1.00 53.22 87 TYR A C 1
ATOM 703 O O . TYR A 1 87 ? -37.655 -16.108 31.883 1.00 53.22 87 TYR A O 1
#

Mean predicted aligned error: 9.73 Å

Nearest PDB structures (fold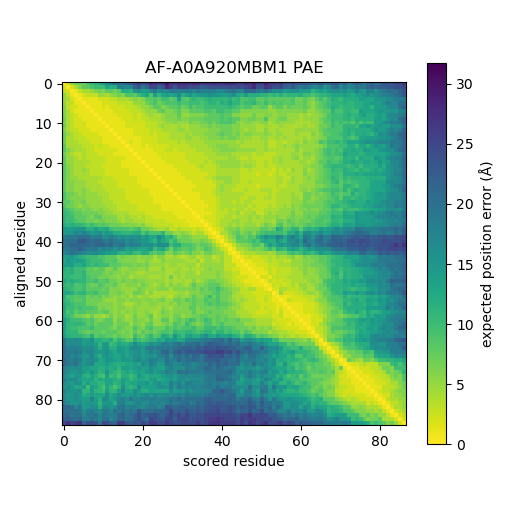seek):
  3fav-assembly2_D  TM=5.773E-01  e=7.401E+00  Mycobacterium tuberculosis H37Rv
  7y5d-assembly1_2  TM=4.621E-01  e=3.705E+00  Mycolicibacterium smegmatis
  7y5d-assembly1_8  TM=4.737E-01  e=7.401E+00  Mycolicibacterium smegmatis

Secondary structure (DSSP, 8-state):
-HHHHHHHHHHHHHHHHHHHHHHHHHHHHHHHHHHHHT--S---THHHHHHHHHHHHHHHHHHHHHTTTS-HHHHHHHHHHHHHTT-

Radius of gyration: 20.9 Å; Cα contacts (8 Å, |Δi|>4): 24; chains: 1; bounding box: 52×27×51 Å

pLDDT: mean 78.82, std 10.07, range [50.06, 92.88]

Foldseek 3Di:
DPPVVVVVVLVVLVVVLVVVVVVLVVVLVVVQCCCVPPNPPPDNCSCVVNVVVVVVSVVSVCVSVCCVVPVVVVVVVVVVVVVVVVD